Protein AF-A0A060BTE0-F1 (afdb_monomer_lite)

Foldseek 3Di:
DQVVVLVVDPDPVSSVVSVVVVVCVVVLVVLVVVCVVDPFQADWDQELQQQEPVQWDDPVPDIDGDRSCHDPVDDSVVSRDTDQHLLNLLNHLVNQLVVLVVVLVVVCVVPVVCNVVCVCVSVVRSVVVSCVVVVVVCVVCPPPRSDTDPVRSVSVSSNSNSVD

Radius of gyration: 18.45 Å; chains: 1; bounding box: 49×41×50 Å
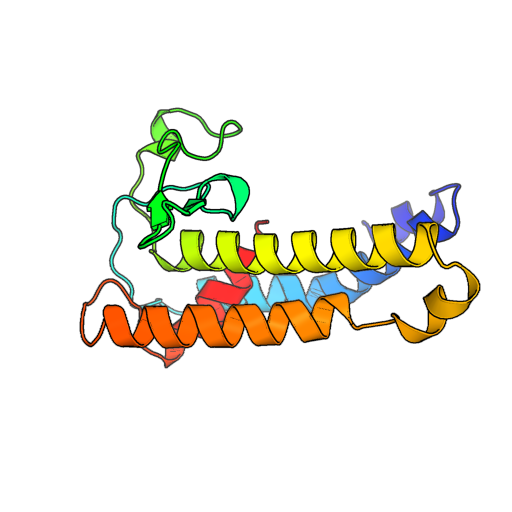
pLDDT: mean 91.95, std 6.57, range [61.09, 98.5]

InterPro domains:
  IPR011009 Protein kinase-like domain superfamily [SSF56112] (44-149)

Structure (mmCIF, N/CA/C/O backbone):
data_AF-A0A060BTE0-F1
#
_entry.id   AF-A0A060BTE0-F1
#
loop_
_atom_site.group_PDB
_atom_site.id
_atom_site.type_symbol
_atom_site.label_atom_id
_atom_site.label_alt_id
_atom_site.label_comp_id
_atom_site.label_asym_id
_atom_site.label_entity_id
_atom_site.label_seq_id
_atom_site.pdbx_PDB_ins_code
_atom_site.Cartn_x
_atom_site.Cartn_y
_atom_site.Cartn_z
_atom_site.occupancy
_atom_site.B_iso_or_equiv
_atom_site.auth_seq_id
_atom_site.auth_comp_id
_atom_site.auth_asym_id
_atom_site.auth_atom_id
_atom_site.pdbx_PDB_model_num
ATOM 1 N N . MET A 1 1 ? 21.632 19.604 2.598 1.00 61.09 1 MET A N 1
ATOM 2 C CA . MET A 1 1 ? 22.811 18.710 2.719 1.00 61.09 1 MET A CA 1
ATOM 3 C C . MET A 1 1 ? 22.811 17.654 1.610 1.00 61.09 1 MET A C 1
ATOM 5 O O . MET A 1 1 ? 23.828 17.510 0.949 1.00 61.09 1 MET A O 1
ATOM 9 N N . LEU A 1 2 ? 21.660 17.024 1.330 1.00 69.19 2 LEU A N 1
ATOM 10 C CA . LEU A 1 2 ? 21.476 15.981 0.305 1.00 69.19 2 LEU A CA 1
ATOM 11 C C . LEU A 1 2 ? 21.836 16.418 -1.129 1.00 69.19 2 LEU A C 1
ATOM 13 O O . LEU A 1 2 ? 22.567 15.711 -1.813 1.00 69.19 2 LEU A O 1
ATOM 17 N N . ALA A 1 3 ? 21.452 17.629 -1.550 1.00 73.19 3 ALA A N 1
ATOM 18 C CA . ALA A 1 3 ? 21.777 18.160 -2.884 1.00 73.19 3 ALA A CA 1
ATOM 19 C C . ALA A 1 3 ? 23.289 18.248 -3.194 1.00 73.19 3 ALA A C 1
ATOM 21 O O . ALA A 1 3 ? 23.690 18.202 -4.355 1.00 73.19 3 ALA A O 1
ATOM 22 N N . LYS A 1 4 ? 24.146 18.383 -2.167 1.00 74.94 4 LYS A N 1
ATOM 23 C CA . LYS A 1 4 ? 25.609 18.381 -2.347 1.00 74.94 4 LYS A CA 1
ATOM 24 C C . LYS A 1 4 ? 26.146 16.966 -2.581 1.00 74.94 4 LYS A C 1
ATOM 26 O O . LYS A 1 4 ? 27.103 16.817 -3.331 1.00 74.94 4 LYS A O 1
ATOM 31 N N . SER A 1 5 ? 25.510 15.954 -1.991 1.00 78.00 5 SER A N 1
ATOM 32 C CA . SER A 1 5 ? 25.899 14.546 -2.118 1.00 78.00 5 SER A CA 1
ATOM 33 C C . SER A 1 5 ? 25.526 13.943 -3.476 1.00 78.00 5 SER A C 1
ATOM 35 O O . SER A 1 5 ? 26.273 13.110 -3.974 1.00 78.00 5 SER A O 1
ATOM 37 N N . VAL A 1 6 ? 24.444 14.409 -4.120 1.00 78.81 6 VAL A N 1
ATOM 38 C CA . VAL A 1 6 ? 24.036 13.954 -5.471 1.00 78.81 6 VAL A CA 1
ATOM 39 C C . VAL A 1 6 ? 25.155 14.154 -6.498 1.00 78.81 6 VAL A C 1
ATOM 41 O O . VAL A 1 6 ? 25.415 13.282 -7.318 1.00 78.81 6 VAL A O 1
ATOM 44 N N . ARG A 1 7 ? 25.892 15.270 -6.411 1.00 74.69 7 ARG A N 1
ATOM 45 C CA . ARG A 1 7 ? 26.992 15.597 -7.338 1.00 74.69 7 ARG A CA 1
ATOM 46 C C . ARG A 1 7 ? 28.192 14.649 -7.240 1.00 74.69 7 ARG A C 1
ATOM 48 O O . ARG A 1 7 ? 29.020 14.651 -8.142 1.00 74.69 7 ARG A O 1
ATOM 55 N N . GLY A 1 8 ? 28.310 13.897 -6.145 1.00 79.62 8 GLY A N 1
ATOM 56 C CA . GLY A 1 8 ? 29.401 12.949 -5.912 1.00 79.62 8 GLY A CA 1
ATOM 57 C C . GLY A 1 8 ? 29.102 11.517 -6.363 1.00 79.62 8 GLY A C 1
ATOM 58 O O . GLY A 1 8 ? 29.991 10.674 -6.282 1.00 79.62 8 GLY A O 1
ATOM 59 N N . LEU A 1 9 ? 27.877 11.222 -6.815 1.00 81.69 9 LEU A N 1
ATOM 60 C CA . LEU A 1 9 ? 27.534 9.903 -7.351 1.00 81.69 9 LEU A CA 1
ATOM 61 C C . LEU A 1 9 ? 28.219 9.717 -8.704 1.00 81.69 9 LEU A C 1
ATOM 63 O O . L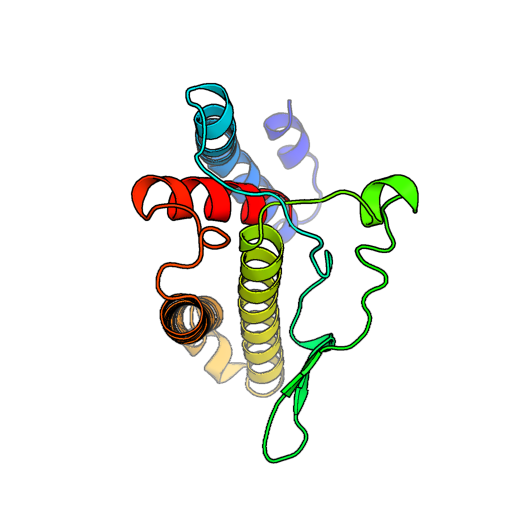EU A 1 9 ? 28.214 10.641 -9.510 1.00 81.69 9 LEU A O 1
ATOM 67 N N . ALA A 1 10 ? 28.822 8.550 -8.945 1.00 78.31 10 ALA A N 1
ATOM 68 C CA . ALA A 1 10 ? 29.616 8.280 -10.148 1.00 78.31 10 ALA A CA 1
ATOM 69 C C . ALA A 1 10 ? 28.759 7.958 -11.384 1.00 78.31 10 ALA A C 1
ATOM 71 O O . ALA A 1 10 ? 29.139 8.314 -12.500 1.00 78.31 10 ALA A O 1
ATOM 72 N N . ASP A 1 11 ? 27.593 7.352 -11.181 1.00 87.81 11 ASP A N 1
ATOM 73 C CA . ASP A 1 11 ? 26.688 6.921 -12.244 1.00 87.81 11 ASP A CA 1
ATOM 74 C C . ASP A 1 11 ? 25.616 7.978 -12.555 1.00 87.81 11 ASP A C 1
ATOM 76 O O . ASP A 1 11 ? 25.020 8.546 -11.641 1.00 87.81 11 ASP A O 1
ATOM 80 N N . GLU A 1 12 ? 25.382 8.242 -13.842 1.00 82.69 12 GLU A N 1
ATOM 81 C CA . GLU A 1 12 ? 24.429 9.258 -14.308 1.00 82.69 12 GLU A CA 1
ATOM 82 C C . GLU A 1 12 ? 22.986 8.869 -13.984 1.00 82.69 12 GLU A C 1
ATOM 84 O O . GLU A 1 12 ? 22.243 9.702 -13.476 1.00 82.69 12 GLU A O 1
ATOM 89 N N . ALA A 1 13 ? 22.615 7.596 -14.159 1.00 80.12 13 ALA A N 1
ATOM 90 C CA . ALA A 1 13 ? 21.263 7.130 -13.845 1.00 80.12 13 ALA A CA 1
ATOM 91 C C . ALA A 1 13 ? 20.930 7.333 -12.354 1.00 80.12 13 ALA A C 1
ATOM 93 O O . ALA A 1 13 ? 19.899 7.907 -12.003 1.00 80.12 13 ALA A O 1
ATOM 94 N N . HIS A 1 14 ? 21.859 6.965 -11.465 1.00 82.56 14 HIS A N 1
ATOM 95 C CA . HIS A 1 14 ? 21.711 7.211 -10.029 1.00 82.56 14 HIS A CA 1
ATOM 96 C C . HIS A 1 14 ? 21.731 8.710 -9.671 1.00 82.56 14 HIS A C 1
ATOM 98 O O . HIS A 1 14 ? 21.093 9.111 -8.695 1.00 82.56 14 HIS A O 1
ATOM 104 N N . ARG A 1 15 ? 22.451 9.560 -10.424 1.00 86.12 15 ARG A N 1
ATOM 105 C CA . ARG A 1 15 ? 22.417 11.024 -10.237 1.00 86.12 15 ARG A CA 1
ATOM 106 C C . ARG A 1 15 ? 21.046 11.600 -10.575 1.00 86.12 15 ARG A C 1
ATOM 108 O O . ARG A 1 15 ? 20.545 12.412 -9.797 1.00 86.12 15 ARG A O 1
ATOM 115 N N . GLU A 1 16 ? 20.455 11.194 -11.696 1.00 84.94 16 GLU A N 1
ATOM 116 C CA . GLU A 1 16 ? 19.129 11.649 -12.126 1.00 84.94 16 GLU A CA 1
ATOM 117 C C . GLU A 1 16 ? 18.043 11.238 -11.126 1.00 84.94 16 GLU A C 1
ATOM 119 O O . GLU A 1 16 ? 17.262 12.081 -10.678 1.00 84.94 16 GLU A O 1
ATOM 124 N N . GLU A 1 17 ? 18.047 9.977 -10.690 1.00 82.69 17 GLU A N 1
ATOM 125 C CA . GLU A 1 17 ? 17.096 9.475 -9.694 1.00 82.69 17 GLU A CA 1
ATOM 126 C C . GLU A 1 17 ? 17.244 10.209 -8.350 1.00 82.69 17 GLU A C 1
ATOM 128 O O . GLU A 1 17 ? 16.269 10.707 -7.778 1.00 82.69 17 GLU A O 1
ATOM 133 N N . ALA A 1 18 ? 18.479 10.377 -7.868 1.00 85.94 18 ALA A N 1
ATOM 134 C CA . ALA A 1 18 ? 18.737 11.101 -6.628 1.00 85.94 18 ALA A CA 1
ATOM 135 C C . ALA A 1 18 ? 18.356 12.590 -6.727 1.00 85.94 18 ALA A C 1
ATOM 137 O O . ALA A 1 18 ? 17.867 13.171 -5.753 1.00 85.94 18 ALA A O 1
ATOM 138 N N . ALA A 1 19 ? 18.540 13.221 -7.891 1.00 88.12 19 ALA A N 1
ATOM 139 C CA . ALA A 1 19 ? 18.097 14.590 -8.134 1.00 88.12 19 ALA A CA 1
ATOM 140 C C . ALA A 1 19 ? 16.566 14.707 -8.094 1.00 88.12 19 ALA A C 1
ATOM 142 O O . ALA A 1 19 ? 16.054 15.651 -7.488 1.00 88.12 19 ALA A O 1
ATOM 143 N N . ALA A 1 20 ? 15.839 13.740 -8.665 1.00 86.25 20 ALA A N 1
ATOM 144 C CA . ALA A 1 20 ? 14.379 13.690 -8.601 1.00 86.25 20 ALA A CA 1
ATOM 145 C C . ALA A 1 20 ? 13.874 13.549 -7.152 1.00 86.25 20 ALA A C 1
ATOM 147 O O . ALA A 1 20 ? 12.966 14.275 -6.740 1.00 86.25 20 ALA A O 1
ATOM 148 N N . ILE A 1 21 ? 14.513 12.696 -6.344 1.00 85.88 21 ILE A N 1
ATOM 149 C CA . ILE A 1 21 ? 14.190 12.539 -4.915 1.00 85.88 21 ILE A CA 1
ATOM 150 C C . ILE A 1 21 ? 14.424 13.848 -4.150 1.00 85.88 21 ILE A C 1
ATOM 152 O O . ILE A 1 21 ? 13.562 14.286 -3.387 1.00 85.88 21 ILE A O 1
ATOM 156 N N . VAL A 1 22 ? 15.568 14.508 -4.367 1.00 88.75 22 VAL A N 1
ATOM 157 C CA . VAL A 1 22 ? 15.871 15.801 -3.729 1.00 88.75 22 VAL A CA 1
ATOM 158 C C . VAL A 1 22 ? 14.879 16.880 -4.167 1.00 88.75 22 VAL A C 1
ATOM 160 O O . VAL A 1 22 ? 14.442 17.679 -3.342 1.00 88.75 22 VAL A O 1
ATOM 163 N N . ALA A 1 23 ? 14.469 16.896 -5.437 1.00 89.69 23 ALA A N 1
ATOM 164 C CA . ALA A 1 23 ? 13.454 17.828 -5.923 1.00 89.69 23 ALA A CA 1
ATOM 165 C C . ALA A 1 23 ? 12.087 17.612 -5.244 1.00 89.69 23 ALA A C 1
ATOM 167 O O . ALA A 1 23 ? 11.360 18.578 -5.001 1.00 89.69 23 ALA A O 1
ATOM 168 N N . ALA A 1 24 ? 11.759 16.369 -4.878 1.00 86.94 24 ALA A N 1
ATOM 169 C CA . ALA A 1 24 ? 10.535 16.021 -4.162 1.00 86.94 24 ALA A CA 1
ATOM 170 C C . ALA A 1 24 ? 10.593 16.288 -2.641 1.00 86.94 24 ALA A C 1
ATOM 172 O O . ALA A 1 24 ? 9.552 16.233 -1.984 1.00 86.94 24 ALA A O 1
ATOM 173 N N . GLU A 1 25 ? 11.761 16.620 -2.070 1.00 89.00 25 GLU A N 1
ATOM 174 C CA . GLU A 1 25 ? 11.977 16.772 -0.617 1.00 89.00 25 GLU A CA 1
ATOM 175 C C . GLU A 1 25 ? 10.938 17.695 0.030 1.00 89.00 25 GLU A C 1
ATOM 177 O O . GLU A 1 25 ? 10.268 17.310 0.990 1.00 89.00 25 GLU A O 1
ATOM 182 N N . LYS A 1 26 ? 10.747 18.895 -0.532 1.00 89.25 26 LYS A N 1
ATOM 183 C CA . LYS A 1 26 ? 9.786 19.868 0.001 1.00 89.25 26 LYS A CA 1
ATOM 184 C C . LYS A 1 26 ? 8.364 19.305 0.015 1.00 89.25 26 LYS A C 1
ATOM 186 O O . LYS A 1 26 ? 7.670 19.435 1.016 1.00 89.25 26 LYS A O 1
ATOM 191 N N . GLN A 1 27 ? 7.935 18.666 -1.073 1.00 86.50 27 GLN A N 1
ATOM 192 C CA . GLN A 1 27 ? 6.592 18.093 -1.177 1.00 86.50 27 GLN A CA 1
ATOM 193 C C . GLN A 1 27 ? 6.377 16.959 -0.162 1.00 86.50 27 GLN A C 1
ATOM 195 O O . GLN A 1 27 ? 5.307 16.872 0.444 1.00 86.50 27 GLN A O 1
ATOM 200 N N . SER A 1 28 ? 7.385 16.111 0.045 1.00 86.06 28 SER A N 1
ATOM 201 C CA . SER A 1 28 ? 7.346 15.030 1.033 1.00 86.06 28 SER A CA 1
ATOM 202 C C . SER A 1 28 ? 7.272 15.571 2.462 1.00 86.06 28 SER A C 1
ATOM 204 O O . SER A 1 28 ? 6.447 15.114 3.256 1.00 86.06 28 SER A O 1
ATOM 206 N N . LEU A 1 29 ? 8.074 16.591 2.781 1.00 87.75 29 LEU A N 1
ATOM 207 C CA . LEU A 1 29 ? 8.042 17.259 4.082 1.00 87.75 29 LEU A CA 1
ATOM 208 C C . LEU A 1 29 ? 6.709 17.972 4.327 1.00 87.75 29 LEU A C 1
ATOM 210 O O . LEU A 1 29 ? 6.155 17.839 5.415 1.00 87.75 29 LEU A O 1
ATOM 214 N N . ASP A 1 30 ? 6.158 18.659 3.325 1.00 86.12 30 ASP A N 1
ATOM 215 C CA . ASP A 1 30 ? 4.852 19.323 3.419 1.00 86.12 30 ASP A CA 1
ATOM 216 C C . ASP A 1 30 ? 3.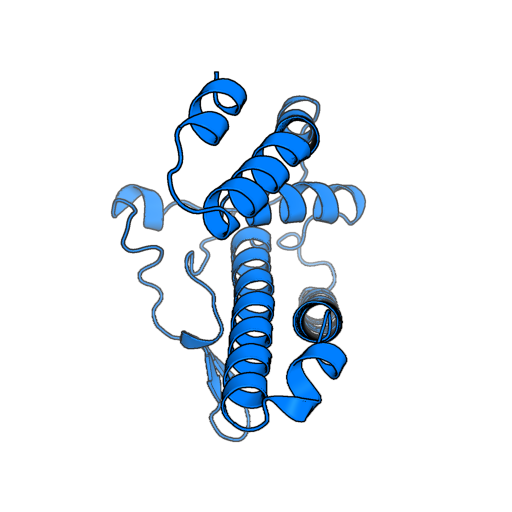728 18.303 3.693 1.00 86.12 30 ASP A C 1
ATOM 218 O O . ASP A 1 30 ? 2.836 18.549 4.510 1.00 86.12 30 ASP A O 1
ATOM 222 N N . ALA A 1 31 ? 3.784 17.122 3.063 1.00 82.19 31 ALA A N 1
ATOM 223 C CA . ALA A 1 31 ? 2.827 16.046 3.317 1.00 82.19 31 ALA A CA 1
ATOM 224 C C . ALA A 1 31 ? 2.910 15.525 4.763 1.00 82.19 31 ALA A C 1
ATOM 226 O O . ALA A 1 31 ? 1.876 15.369 5.413 1.00 82.19 31 ALA A O 1
ATOM 227 N N . LEU A 1 32 ? 4.121 15.301 5.286 1.00 84.94 32 LEU A N 1
ATOM 228 C CA . LEU A 1 32 ? 4.333 14.862 6.671 1.00 84.94 32 LEU A CA 1
ATOM 229 C C . LEU A 1 32 ? 3.958 15.950 7.688 1.00 84.94 32 LEU A C 1
ATOM 231 O O . LEU A 1 32 ? 3.308 15.658 8.691 1.00 84.94 32 LEU A O 1
ATOM 235 N N . ALA A 1 33 ? 4.297 17.211 7.415 1.00 86.38 33 ALA A N 1
ATOM 236 C CA . ALA A 1 33 ? 3.925 18.353 8.247 1.00 86.38 33 ALA A CA 1
ATOM 237 C C . ALA A 1 33 ? 2.400 18.504 8.361 1.00 86.38 33 ALA A C 1
ATOM 239 O O . ALA A 1 33 ? 1.892 18.893 9.414 1.00 86.38 33 ALA A O 1
ATOM 240 N N . GLY A 1 34 ? 1.653 18.109 7.324 1.00 80.94 34 GLY A N 1
ATOM 241 C CA . GLY A 1 34 ? 0.194 18.043 7.359 1.00 80.94 34 GLY A CA 1
ATOM 242 C C . GLY A 1 34 ? -0.372 17.173 8.492 1.00 80.94 34 GLY A C 1
ATOM 243 O O . GLY A 1 34 ? -1.451 17.486 8.994 1.00 80.94 34 GLY A O 1
ATOM 244 N N . LEU A 1 35 ? 0.345 16.130 8.938 1.00 80.50 35 LEU A N 1
ATOM 245 C CA . LEU A 1 35 ? -0.042 15.321 10.108 1.00 80.50 35 LEU A CA 1
ATOM 246 C C . LEU A 1 35 ? 0.236 16.020 11.441 1.00 80.50 35 LEU A C 1
ATOM 248 O O . LEU A 1 35 ? -0.441 15.739 12.426 1.00 80.50 35 LEU A O 1
ATOM 252 N N . LEU A 1 36 ? 1.231 16.907 11.487 1.00 82.25 36 LEU A N 1
ATOM 253 C CA . LEU A 1 36 ? 1.579 17.666 12.690 1.00 82.25 36 LEU A CA 1
ATOM 254 C C . LEU A 1 36 ? 0.652 18.872 12.884 1.00 82.25 36 LEU A C 1
ATOM 256 O O . LEU A 1 36 ? 0.416 19.295 14.011 1.00 82.25 36 LEU A O 1
ATOM 260 N N . GLY A 1 37 ? 0.117 19.417 11.788 1.00 80.50 37 GLY A N 1
ATOM 261 C CA . GLY A 1 37 ? -0.727 20.612 11.803 1.00 80.50 37 GLY A CA 1
ATOM 262 C C . GLY A 1 37 ? -2.187 20.378 12.196 1.00 80.50 37 GLY A C 1
ATOM 263 O O . GLY A 1 37 ? -2.905 21.349 12.433 1.00 80.50 37 GLY A O 1
ATOM 264 N N . ARG A 1 38 ? -2.663 19.126 12.252 1.00 81.94 38 ARG A N 1
ATOM 265 C CA . ARG A 1 38 ? -4.044 18.816 12.654 1.00 81.94 38 ARG A CA 1
ATOM 266 C C . ARG A 1 38 ? -4.201 17.401 13.191 1.00 81.94 38 ARG A C 1
ATOM 268 O O . ARG A 1 38 ? -3.544 16.474 12.731 1.00 81.94 38 ARG A O 1
ATOM 275 N N . ALA A 1 39 ? -5.158 17.223 14.098 1.00 84.00 39 ALA A N 1
ATOM 276 C CA . ALA A 1 39 ? -5.591 15.892 14.499 1.00 84.00 39 ALA A CA 1
ATOM 277 C C . ALA A 1 39 ? -6.230 15.156 13.307 1.00 84.00 39 ALA A C 1
ATOM 279 O O . ALA A 1 39 ? -7.022 15.731 12.554 1.00 84.00 39 ALA A O 1
ATOM 280 N N . VAL A 1 40 ? -5.878 13.881 13.151 1.00 88.25 40 VAL A N 1
ATOM 281 C CA . VAL A 1 40 ? -6.508 12.956 12.204 1.00 88.25 40 VAL A CA 1
ATOM 282 C C . VAL A 1 40 ? -7.492 12.074 12.952 1.00 88.25 40 VAL A C 1
ATOM 284 O O . VAL A 1 40 ? -7.160 11.521 14.001 1.00 88.25 40 VAL A O 1
ATOM 287 N N . ASP A 1 41 ? -8.698 11.943 12.411 1.00 88.69 41 ASP A N 1
ATOM 288 C CA . ASP A 1 41 ? -9.727 11.100 13.002 1.00 88.69 41 ASP A CA 1
ATOM 289 C C . ASP A 1 41 ? -9.563 9.664 12.491 1.00 88.69 41 ASP A C 1
ATOM 291 O O . ASP A 1 41 ? -9.734 9.372 11.305 1.00 88.69 41 ASP A O 1
ATOM 295 N N . THR A 1 42 ? -9.124 8.766 13.369 1.00 92.00 42 THR A N 1
ATOM 296 C CA . THR A 1 42 ? -8.907 7.359 13.037 1.00 92.00 42 THR A CA 1
ATOM 297 C C . THR A 1 42 ? -8.921 6.504 14.294 1.00 92.00 42 THR A C 1
ATOM 299 O O . THR A 1 42 ? -8.415 6.901 15.346 1.00 92.00 42 THR A O 1
ATOM 302 N N . VAL A 1 43 ? -9.439 5.286 14.172 1.00 95.31 43 VAL A N 1
ATOM 303 C CA . VAL A 1 43 ? -9.244 4.249 15.185 1.00 95.31 43 VAL A CA 1
ATOM 304 C C . VAL A 1 43 ? -7.990 3.437 14.878 1.00 95.31 43 VAL A C 1
ATOM 306 O O . VAL A 1 43 ? -7.581 3.268 13.727 1.00 95.31 43 VAL A O 1
ATOM 309 N N . LYS A 1 44 ? -7.368 2.909 15.930 1.00 96.50 44 LYS A N 1
ATOM 310 C CA . LYS A 1 44 ? -6.223 2.007 15.809 1.00 96.50 44 LYS A CA 1
ATOM 311 C C . LYS A 1 44 ? -6.701 0.572 15.998 1.00 96.50 44 LYS A C 1
ATOM 313 O O . LYS A 1 44 ? -7.355 0.275 16.992 1.00 96.50 44 LYS A O 1
ATOM 318 N N . ILE A 1 45 ? -6.333 -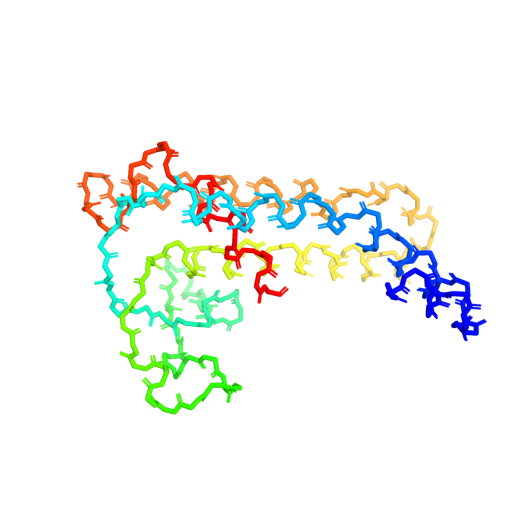0.308 15.074 1.00 96.44 45 ILE A N 1
ATOM 319 C CA . ILE A 1 45 ? -6.600 -1.749 15.140 1.00 96.44 45 ILE A CA 1
ATOM 320 C C . ILE A 1 45 ? -5.294 -2.536 15.036 1.00 96.44 45 ILE A C 1
ATOM 322 O O . ILE A 1 45 ? -4.253 -1.981 14.677 1.00 96.44 45 ILE A O 1
ATOM 326 N N . ARG A 1 46 ? -5.330 -3.836 15.343 1.00 96.25 46 ARG A N 1
ATOM 327 C CA . ARG A 1 46 ? -4.256 -4.736 14.903 1.00 96.25 46 ARG A CA 1
ATOM 328 C C . ARG A 1 46 ? -4.342 -4.864 13.384 1.00 96.25 46 ARG A C 1
ATOM 330 O O . ARG A 1 46 ? -5.421 -5.106 12.858 1.00 96.25 46 ARG A O 1
ATOM 337 N N . ILE A 1 47 ? -3.214 -4.658 12.723 1.00 96.69 47 ILE A N 1
ATOM 338 C CA . ILE A 1 47 ? -3.065 -4.726 11.270 1.00 96.69 47 ILE A CA 1
ATOM 339 C C . ILE A 1 47 ? -2.124 -5.881 10.924 1.00 96.69 47 ILE A C 1
ATOM 341 O O . ILE A 1 47 ? -1.436 -6.388 11.812 1.00 96.69 47 ILE A O 1
ATOM 345 N N . HIS A 1 48 ? -2.053 -6.261 9.654 1.00 97.25 48 HIS A N 1
ATOM 346 C CA . HIS A 1 48 ? -1.039 -7.199 9.183 1.00 97.25 48 HIS A CA 1
ATOM 347 C C . HIS A 1 48 ? 0.360 -6.581 9.282 1.00 97.25 48 HIS A C 1
ATOM 349 O O . HIS A 1 48 ? 1.321 -7.265 9.615 1.00 97.25 48 HIS A O 1
ATOM 355 N N . GLY A 1 49 ? 0.502 -5.279 9.005 1.00 94.88 49 GLY A N 1
ATOM 356 C CA . GLY A 1 49 ? 1.763 -4.547 9.162 1.00 94.88 49 GLY A CA 1
ATOM 357 C C . GLY A 1 49 ? 2.750 -4.722 8.007 1.00 94.88 49 GLY A C 1
ATOM 358 O O . GLY A 1 49 ? 3.658 -3.900 7.868 1.00 94.88 49 GLY A O 1
ATOM 359 N N . ASP A 1 50 ? 2.524 -5.720 7.154 1.00 95.69 50 ASP A N 1
ATOM 360 C CA . ASP A 1 50 ? 3.300 -6.024 5.951 1.00 95.69 50 ASP A CA 1
ATOM 361 C C . ASP A 1 50 ? 2.410 -6.511 4.787 1.00 95.69 50 ASP A C 1
ATOM 363 O O . ASP A 1 50 ? 2.780 -7.370 3.993 1.00 95.69 50 ASP A O 1
ATOM 367 N N . TYR A 1 51 ? 1.197 -5.959 4.701 1.00 97.19 51 TYR A N 1
ATOM 368 C CA . TYR A 1 51 ? 0.184 -6.369 3.731 1.00 97.19 51 TYR A CA 1
ATOM 369 C C . TYR A 1 51 ? 0.560 -5.990 2.290 1.00 97.19 51 TYR A C 1
ATOM 371 O O . TYR A 1 51 ? 0.567 -4.805 1.938 1.00 97.19 51 TYR A O 1
ATOM 379 N N . ARG A 1 52 ? 0.876 -6.996 1.469 1.00 96.31 52 ARG A N 1
ATOM 380 C CA . ARG A 1 52 ? 1.343 -6.878 0.074 1.00 96.31 52 ARG A CA 1
ATOM 381 C C . ARG A 1 52 ? 0.863 -8.077 -0.751 1.00 96.31 52 ARG A C 1
ATOM 383 O O . ARG A 1 52 ? 0.416 -9.058 -0.163 1.00 96.31 52 ARG A O 1
ATOM 390 N N . LEU A 1 53 ? 0.932 -8.012 -2.084 1.00 97.12 53 LEU A N 1
ATOM 391 C CA . LEU A 1 53 ? 0.422 -9.061 -2.985 1.00 97.12 53 LEU A CA 1
ATOM 392 C C . LEU A 1 53 ? 1.014 -10.443 -2.701 1.00 97.12 53 LEU A C 1
ATOM 394 O O . LEU A 1 53 ? 0.313 -11.441 -2.824 1.00 97.12 53 LEU A O 1
ATOM 398 N N . GLU A 1 54 ? 2.273 -10.497 -2.280 1.00 95.69 54 GLU A N 1
ATOM 399 C CA . GLU A 1 54 ? 2.984 -11.724 -1.923 1.00 95.69 54 GLU A CA 1
ATOM 400 C C . GLU A 1 54 ? 2.336 -12.460 -0.740 1.00 95.69 54 GLU A C 1
ATOM 402 O O . GLU A 1 54 ? 2.524 -13.663 -0.589 1.00 95.69 54 GLU A O 1
ATOM 407 N N . GLN A 1 55 ? 1.533 -11.750 0.058 1.00 97.62 55 GLN A N 1
ATOM 408 C CA . GLN A 1 55 ? 0.823 -12.274 1.223 1.00 97.62 55 GLN A CA 1
ATOM 409 C C . GLN A 1 55 ? -0.634 -12.647 0.928 1.00 97.62 55 GLN A C 1
ATOM 411 O O . GLN A 1 55 ? -1.395 -12.970 1.845 1.00 97.62 55 GLN A O 1
ATOM 416 N N . LEU A 1 56 ? -1.051 -12.591 -0.342 1.00 97.38 56 LEU A N 1
ATOM 417 C CA . LEU A 1 56 ? -2.378 -13.003 -0.787 1.00 97.38 56 LEU A CA 1
ATOM 418 C C . LEU A 1 56 ? -2.276 -14.282 -1.614 1.00 97.38 56 LEU A C 1
ATOM 420 O O . LEU A 1 56 ? -1.616 -14.331 -2.650 1.00 97.38 56 LEU A O 1
ATOM 424 N N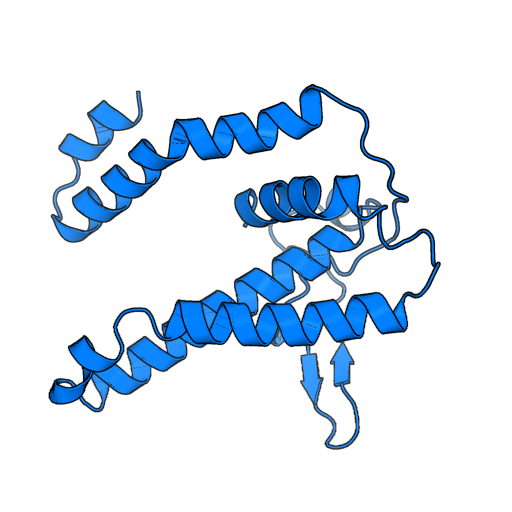 . LEU A 1 57 ? -3.021 -15.304 -1.200 1.00 97.88 57 LEU A N 1
ATOM 425 C CA . LEU A 1 57 ? -3.155 -16.558 -1.931 1.00 97.88 57 LEU A CA 1
ATOM 426 C C . LEU A 1 57 ? -4.557 -16.664 -2.521 1.00 97.88 57 LEU A C 1
ATOM 428 O O . LEU A 1 57 ? -5.546 -16.678 -1.788 1.00 97.88 57 LEU A O 1
ATOM 432 N N . PHE A 1 58 ? -4.652 -16.767 -3.846 1.00 96.88 58 PHE A N 1
ATOM 433 C CA . PHE A 1 58 ? -5.929 -17.003 -4.513 1.00 96.88 58 PHE A CA 1
ATOM 434 C C . PHE A 1 58 ? -6.257 -18.498 -4.535 1.00 96.88 58 PHE A C 1
ATOM 436 O O . PHE A 1 58 ? -5.537 -19.307 -5.113 1.00 96.88 58 PHE A O 1
ATOM 443 N N . THR A 1 59 ? -7.382 -18.862 -3.929 1.00 96.38 59 THR A N 1
ATOM 444 C CA . THR A 1 59 ? -7.852 -20.253 -3.800 1.00 96.38 59 THR A CA 1
ATOM 445 C C . THR A 1 59 ? -8.657 -20.744 -5.009 1.00 96.38 59 THR A C 1
ATOM 447 O O . THR A 1 59 ? -9.176 -21.858 -5.001 1.00 96.38 59 THR A O 1
ATOM 450 N N . GLY A 1 60 ? -8.831 -19.903 -6.033 1.00 96.06 60 GLY A N 1
ATOM 451 C CA . GLY A 1 60 ? -9.746 -20.146 -7.153 1.00 96.06 60 GLY A CA 1
ATOM 452 C C . GLY A 1 60 ? -11.159 -19.596 -6.929 1.00 96.06 60 GLY A C 1
ATOM 453 O O . GLY A 1 60 ? -11.885 -19.390 -7.898 1.00 96.06 60 GLY A O 1
ATOM 454 N N . LYS A 1 61 ? -11.550 -19.330 -5.676 1.00 95.19 61 LYS A N 1
ATOM 455 C CA . LYS A 1 61 ? -12.852 -18.730 -5.323 1.00 95.19 61 LYS A CA 1
ATOM 456 C C . LYS A 1 61 ? -12.719 -17.451 -4.506 1.00 95.19 61 LYS A C 1
ATOM 458 O O . LYS A 1 61 ? -13.530 -16.549 -4.670 1.00 95.19 61 LYS A O 1
ATOM 463 N N . ASP A 1 62 ? -11.712 -17.394 -3.643 1.00 95.62 62 ASP A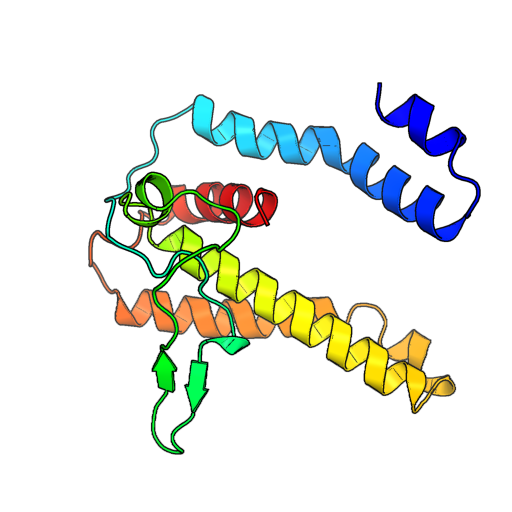 N 1
ATOM 464 C CA . ASP A 1 62 ? -11.479 -16.275 -2.732 1.00 95.62 62 ASP A CA 1
ATOM 465 C C . ASP A 1 62 ? -9.981 -16.103 -2.439 1.00 95.62 62 ASP A C 1
ATOM 467 O O . ASP A 1 62 ? -9.161 -16.949 -2.819 1.00 95.62 62 ASP A O 1
ATOM 471 N N . PHE A 1 63 ? -9.627 -15.028 -1.744 1.00 96.19 63 PHE A N 1
ATOM 472 C CA . PHE A 1 63 ? -8.280 -14.748 -1.270 1.00 96.19 63 PHE A CA 1
ATOM 473 C C . PHE A 1 63 ? -8.109 -15.144 0.196 1.00 96.19 63 PHE A C 1
ATOM 475 O O . PHE A 1 63 ? -8.946 -14.853 1.047 1.00 96.19 63 PHE A O 1
ATOM 482 N N . VAL A 1 64 ? -6.972 -15.763 0.502 1.00 97.62 64 VAL A N 1
ATOM 483 C CA . VAL A 1 64 ? -6.501 -15.982 1.870 1.00 97.62 64 VAL A CA 1
ATOM 484 C C . VAL A 1 64 ? -5.313 -15.065 2.116 1.00 97.62 64 VAL A C 1
ATOM 486 O O . VAL A 1 64 ? -4.393 -15.009 1.303 1.00 97.62 64 VAL A O 1
ATOM 489 N N . ILE A 1 65 ? -5.344 -14.355 3.241 1.00 98.00 65 ILE A N 1
ATOM 490 C CA . ILE A 1 65 ? -4.241 -13.513 3.705 1.00 98.00 65 ILE A CA 1
ATOM 491 C C . ILE A 1 65 ? -3.368 -14.357 4.634 1.00 98.00 65 ILE A C 1
ATOM 493 O O . ILE A 1 65 ? -3.890 -14.998 5.550 1.00 98.00 65 ILE A O 1
ATOM 497 N N . VAL A 1 66 ? -2.059 -14.368 4.399 1.00 97.62 66 VAL A N 1
ATOM 498 C CA . VAL A 1 66 ? -1.078 -15.141 5.178 1.00 97.62 66 VAL A CA 1
ATOM 499 C C . VAL A 1 66 ? -0.046 -14.223 5.843 1.00 97.62 66 VAL A C 1
ATOM 501 O O . VAL A 1 66 ? -0.119 -13.016 5.684 1.00 97.62 66 VAL A O 1
ATOM 504 N N . ASP A 1 67 ? 0.876 -14.791 6.627 1.00 95.88 67 ASP A N 1
ATOM 505 C CA . ASP A 1 67 ? 2.059 -14.096 7.174 1.00 95.88 67 ASP A CA 1
ATOM 506 C C . ASP A 1 67 ? 1.788 -12.843 8.044 1.00 95.88 67 ASP A C 1
ATOM 508 O O . ASP A 1 67 ? 2.297 -11.743 7.831 1.00 95.88 67 ASP A O 1
ATOM 512 N N . PHE A 1 68 ? 1.011 -13.014 9.117 1.00 96.00 68 PHE A N 1
ATOM 513 C CA . PHE A 1 68 ? 0.708 -11.945 10.085 1.00 96.00 68 PHE A CA 1
ATOM 514 C C . PHE A 1 68 ? 1.869 -11.604 11.045 1.00 96.00 68 PHE A C 1
ATOM 516 O O . PHE A 1 68 ? 1.637 -11.047 12.122 1.00 96.00 68 PHE A O 1
ATOM 523 N N . GLU A 1 69 ? 3.118 -11.931 10.703 1.00 93.50 69 GLU A N 1
ATOM 524 C CA . GLU A 1 69 ? 4.274 -11.597 11.541 1.00 93.50 69 GLU A CA 1
ATOM 525 C C . GLU A 1 69 ? 4.588 -10.095 11.547 1.00 93.50 69 GLU A C 1
ATOM 527 O O . GLU A 1 69 ? 5.182 -9.600 12.510 1.00 93.50 69 GLU A O 1
ATOM 532 N N . GLY A 1 70 ? 4.158 -9.366 10.512 1.00 92.38 70 GLY A N 1
ATOM 533 C CA . GLY A 1 70 ? 4.441 -7.945 10.305 1.00 92.38 70 GLY A CA 1
ATOM 534 C C . GLY A 1 70 ? 5.854 -7.681 9.777 1.00 92.38 70 GLY A C 1
ATOM 535 O O . GLY A 1 70 ? 6.601 -8.600 9.474 1.00 92.38 70 GLY A O 1
ATOM 536 N N . ASP A 1 71 ? 6.239 -6.404 9.671 1.00 90.12 71 ASP A N 1
ATOM 537 C CA . ASP A 1 71 ? 7.518 -6.008 9.056 1.00 90.12 71 ASP A CA 1
ATOM 538 C C . ASP A 1 71 ? 8.727 -6.615 9.806 1.00 90.12 71 ASP A C 1
ATOM 540 O O . ASP A 1 71 ? 8.963 -6.251 10.970 1.00 90.12 71 ASP A O 1
ATOM 544 N N . PRO A 1 72 ? 9.531 -7.486 9.160 1.00 90.12 72 PRO A N 1
ATOM 545 C CA . PRO A 1 72 ? 10.638 -8.187 9.804 1.00 90.12 72 PRO A CA 1
ATOM 546 C C . PRO A 1 72 ? 11.726 -7.241 10.327 1.00 90.12 72 PRO A C 1
ATOM 548 O O . PRO A 1 72 ? 12.462 -7.592 11.250 1.00 90.12 72 PRO A O 1
ATOM 551 N N . ARG A 1 73 ? 11.801 -6.014 9.797 1.00 90.62 73 ARG A N 1
ATOM 552 C CA . ARG A 1 73 ? 12.768 -4.988 10.216 1.00 90.62 73 ARG A CA 1
ATOM 553 C C . ARG A 1 73 ? 12.395 -4.323 11.544 1.00 90.62 73 ARG A C 1
ATOM 555 O O . ARG A 1 73 ? 13.191 -3.562 12.084 1.00 90.62 73 ARG A O 1
ATOM 562 N N . ARG A 1 74 ? 11.190 -4.575 12.065 1.00 90.62 74 ARG A N 1
ATOM 563 C CA . ARG A 1 74 ? 10.687 -4.005 13.324 1.00 90.62 74 ARG A CA 1
ATOM 564 C C . ARG A 1 74 ? 10.833 -4.980 14.481 1.00 90.62 74 ARG A C 1
ATOM 566 O O . ARG A 1 74 ? 10.768 -6.196 14.295 1.00 90.62 74 ARG A O 1
ATOM 573 N N . THR A 1 75 ? 10.954 -4.450 15.693 1.00 95.25 75 THR A N 1
ATOM 574 C CA . THR A 1 75 ? 10.953 -5.251 16.926 1.00 95.25 75 THR A CA 1
ATOM 575 C C . THR A 1 75 ? 9.587 -5.901 17.173 1.00 95.25 75 THR A C 1
ATOM 577 O O . THR A 1 75 ? 8.552 -5.387 16.745 1.00 95.25 75 THR A O 1
ATOM 580 N N . LEU A 1 76 ? 9.543 -7.006 17.929 1.00 92.25 76 LEU A N 1
ATOM 581 C CA . LEU A 1 76 ? 8.281 -7.682 18.276 1.00 92.25 76 LEU A CA 1
ATOM 582 C C . LEU A 1 76 ? 7.275 -6.754 18.974 1.00 92.25 76 LEU A C 1
ATOM 584 O O . LEU A 1 76 ? 6.071 -6.849 18.735 1.00 92.25 76 LEU A O 1
ATOM 588 N N . GLY A 1 77 ? 7.762 -5.843 19.824 1.00 93.81 77 GLY A N 1
ATOM 589 C CA . GLY A 1 77 ? 6.921 -4.842 20.477 1.00 93.81 77 GLY A CA 1
ATOM 590 C C . GLY A 1 77 ? 6.238 -3.935 19.458 1.00 93.81 77 GLY A C 1
ATOM 591 O O . GLY A 1 77 ? 5.025 -3.751 19.515 1.00 93.81 77 GLY A O 1
ATOM 592 N N . GLU A 1 78 ? 6.991 -3.435 18.477 1.00 92.75 78 GLU A N 1
ATOM 593 C CA . GLU A 1 78 ? 6.469 -2.555 17.430 1.00 92.75 78 GLU A CA 1
ATOM 594 C C . GLU A 1 78 ? 5.469 -3.246 16.505 1.00 92.75 78 GLU A C 1
ATOM 596 O O . GLU A 1 78 ? 4.470 -2.624 16.135 1.00 92.75 78 GLU A O 1
ATOM 601 N N . ARG A 1 79 ? 5.706 -4.519 16.158 1.00 94.25 79 ARG A N 1
ATOM 602 C CA . ARG A 1 79 ? 4.808 -5.304 15.293 1.00 94.25 79 ARG A CA 1
ATOM 603 C C . ARG A 1 79 ? 3.434 -5.542 15.927 1.00 94.25 79 ARG A C 1
ATOM 605 O O . ARG A 1 79 ? 2.442 -5.661 15.222 1.00 94.25 79 ARG A O 1
ATOM 612 N N . ARG A 1 80 ? 3.347 -5.543 17.262 1.00 93.12 80 ARG A N 1
ATOM 613 C CA . ARG A 1 80 ? 2.088 -5.742 18.007 1.00 93.12 80 ARG A CA 1
ATOM 614 C C . ARG A 1 80 ? 1.287 -4.461 18.228 1.00 93.12 80 ARG A C 1
ATOM 616 O O . ARG A 1 80 ? 0.166 -4.530 18.737 1.00 93.12 80 ARG A O 1
ATOM 623 N N . LEU A 1 81 ? 1.845 -3.294 17.905 1.00 95.38 81 LEU A N 1
ATOM 624 C CA . LEU A 1 81 ? 1.166 -2.032 18.161 1.00 95.38 81 LEU A CA 1
ATOM 625 C C . LEU A 1 81 ? -0.023 -1.840 17.217 1.00 95.38 81 LEU A C 1
ATOM 627 O O . LEU A 1 81 ? 0.070 -2.059 16.012 1.00 95.38 81 LEU A O 1
ATOM 631 N N . MET A 1 82 ? -1.127 -1.330 17.761 1.00 96.81 82 MET A N 1
ATOM 632 C CA . MET A 1 82 ? -2.281 -0.966 16.948 1.00 96.81 82 MET A CA 1
ATOM 633 C C . MET A 1 82 ? -1.985 0.270 16.084 1.00 96.81 82 MET A C 1
ATOM 635 O O . MET A 1 82 ? -1.283 1.206 16.500 1.00 96.81 82 MET A O 1
ATOM 639 N N . ARG A 1 83 ? -2.523 0.274 14.864 1.00 95.50 83 ARG A N 1
ATOM 640 C CA . ARG A 1 83 ? -2.280 1.275 13.817 1.00 95.50 83 ARG A CA 1
ATOM 641 C C . ARG A 1 83 ? -3.554 1.557 13.022 1.00 95.50 83 ARG A C 1
ATOM 643 O O . ARG A 1 83 ? -4.529 0.820 13.112 1.00 95.50 83 ARG A O 1
ATOM 650 N N . CYS A 1 84 ? -3.528 2.638 12.247 1.00 95.81 84 CYS A N 1
ATOM 651 C CA . CYS A 1 84 ? -4.563 2.926 11.258 1.00 95.81 84 CYS A CA 1
ATOM 652 C C . CYS A 1 84 ? -4.544 1.856 10.154 1.00 95.81 84 CYS A C 1
ATOM 654 O O . CYS A 1 84 ? -3.473 1.518 9.645 1.00 95.81 84 CYS A O 1
ATOM 656 N N . ALA A 1 85 ? -5.721 1.368 9.755 1.00 97.00 85 ALA A N 1
ATOM 657 C CA . ALA A 1 85 ? -5.864 0.338 8.725 1.00 97.00 85 ALA A CA 1
ATOM 658 C C . ALA A 1 85 ? -5.352 0.780 7.343 1.00 97.00 85 ALA A C 1
ATOM 660 O O . ALA A 1 85 ? -4.880 -0.041 6.558 1.00 97.00 85 ALA A O 1
ATOM 661 N N . LEU A 1 86 ? -5.341 2.091 7.067 1.00 97.12 86 LEU A N 1
ATOM 662 C CA . LEU A 1 86 ? -4.787 2.628 5.819 1.00 97.12 86 LEU A CA 1
ATOM 663 C C . LEU A 1 86 ? -3.279 2.370 5.660 1.00 97.12 86 LEU A C 1
ATOM 665 O O . LEU A 1 86 ? -2.758 2.529 4.561 1.00 97.12 86 LEU A O 1
ATOM 669 N N . ARG A 1 87 ? -2.575 1.943 6.717 1.00 96.69 87 ARG A N 1
ATOM 670 C CA . ARG A 1 87 ? -1.173 1.518 6.625 1.00 96.69 87 ARG A CA 1
ATOM 671 C C . ARG A 1 87 ? -0.998 0.228 5.815 1.00 96.69 87 ARG A C 1
ATOM 673 O O . ARG A 1 87 ? -0.017 0.114 5.077 1.00 96.69 87 ARG A O 1
ATOM 680 N N . ASP A 1 88 ? -1.931 -0.713 5.948 1.00 97.75 88 ASP A N 1
ATOM 681 C CA . ASP A 1 88 ? -1.954 -1.939 5.140 1.00 97.75 88 ASP A CA 1
ATOM 682 C C . ASP A 1 88 ? -2.404 -1.616 3.710 1.00 97.75 88 ASP A C 1
ATOM 684 O O . ASP A 1 88 ? -1.769 -2.052 2.756 1.00 97.75 88 ASP A O 1
ATOM 688 N N . VAL A 1 89 ? -3.415 -0.753 3.543 1.00 97.94 89 VAL A N 1
ATOM 689 C CA . VAL A 1 89 ? -3.852 -0.269 2.216 1.00 97.94 89 VAL A CA 1
ATOM 690 C C . VAL A 1 89 ? -2.700 0.388 1.447 1.00 97.94 89 VAL A C 1
ATOM 692 O O . VAL A 1 89 ? -2.509 0.098 0.271 1.00 97.94 89 VAL A O 1
ATOM 695 N N . ALA A 1 90 ? -1.900 1.231 2.106 1.00 97.75 90 ALA A N 1
ATOM 696 C CA . ALA A 1 90 ? -0.716 1.834 1.496 1.00 97.75 90 ALA A CA 1
ATOM 697 C C . ALA A 1 90 ? 0.345 0.787 1.107 1.00 97.75 90 ALA A C 1
ATOM 699 O O . ALA A 1 90 ? 0.984 0.931 0.069 1.00 97.75 90 ALA A O 1
ATOM 700 N N . GLY A 1 91 ? 0.505 -0.279 1.902 1.00 97.44 91 GLY A N 1
ATOM 701 C CA . GLY A 1 91 ? 1.363 -1.416 1.547 1.00 97.44 91 GLY A CA 1
ATOM 702 C C . GLY A 1 91 ? 0.906 -2.104 0.258 1.00 97.44 91 GLY A C 1
ATOM 703 O O . GLY A 1 91 ? 1.719 -2.347 -0.632 1.00 97.44 91 GLY A O 1
ATOM 704 N N . MET A 1 92 ? -0.403 -2.314 0.110 1.00 98.19 92 MET A N 1
ATOM 705 C CA . MET A 1 92 ? -0.983 -2.901 -1.099 1.00 98.19 92 MET A CA 1
ATOM 706 C C . MET A 1 92 ? -0.831 -1.990 -2.327 1.00 98.19 92 MET A C 1
ATOM 708 O O . MET A 1 92 ? -0.455 -2.461 -3.394 1.00 98.19 92 MET A O 1
ATOM 712 N N . PHE A 1 93 ? -1.049 -0.678 -2.184 1.00 98.31 93 PHE A N 1
ATOM 713 C CA . PHE A 1 93 ? -0.814 0.287 -3.269 1.00 98.31 93 PHE A CA 1
ATOM 714 C C . PHE A 1 93 ? 0.634 0.275 -3.761 1.00 98.31 93 PHE A C 1
ATOM 716 O O . PHE A 1 93 ? 0.874 0.247 -4.967 1.00 98.31 93 PHE A O 1
ATOM 723 N N . TYR A 1 94 ? 1.595 0.252 -2.835 1.00 97.00 94 TYR A N 1
ATOM 724 C CA . TYR A 1 94 ? 3.005 0.119 -3.187 1.00 97.00 94 TYR A CA 1
ATOM 725 C C . TYR A 1 94 ? 3.286 -1.213 -3.901 1.00 97.00 94 TYR A C 1
ATOM 727 O O . TYR A 1 94 ? 3.997 -1.236 -4.901 1.00 97.00 94 TYR A O 1
ATOM 735 N N . SER A 1 95 ? 2.679 -2.311 -3.440 1.00 97.88 95 SER A N 1
ATOM 736 C CA . SER A 1 95 ? 2.819 -3.629 -4.069 1.00 97.88 95 SER A CA 1
ATOM 737 C C . SER A 1 95 ? 2.266 -3.656 -5.502 1.00 97.88 95 SER A C 1
ATOM 739 O O . SER A 1 95 ? 2.912 -4.215 -6.385 1.00 97.88 95 SER A O 1
ATOM 741 N N . PHE A 1 96 ? 1.146 -2.974 -5.788 1.00 98.38 96 PHE A N 1
ATOM 742 C CA . PHE A 1 96 ? 0.684 -2.785 -7.170 1.00 98.38 96 PHE A CA 1
ATOM 743 C C . PHE A 1 96 ? 1.705 -2.007 -8.006 1.00 98.38 96 PHE A C 1
ATOM 745 O O . PHE A 1 96 ? 2.050 -2.429 -9.104 1.00 98.38 96 PHE A O 1
ATOM 752 N N . TYR A 1 97 ? 2.235 -0.894 -7.501 1.00 97.00 97 TYR A N 1
ATOM 753 C CA . TYR A 1 97 ? 3.259 -0.152 -8.237 1.00 97.00 97 TYR A CA 1
ATOM 754 C C . TYR A 1 97 ? 4.481 -1.025 -8.565 1.00 97.00 97 TYR A C 1
ATOM 756 O O . TYR A 1 97 ? 4.861 -1.132 -9.730 1.00 97.00 97 TYR A O 1
ATOM 764 N N . ALA A 1 98 ? 5.025 -1.733 -7.571 1.00 96.62 98 ALA A N 1
ATOM 765 C CA . ALA A 1 98 ? 6.169 -2.623 -7.753 1.00 96.62 98 ALA A CA 1
ATOM 766 C C . ALA A 1 98 ? 5.887 -3.762 -8.752 1.00 96.62 98 ALA A C 1
ATOM 768 O O . ALA A 1 98 ? 6.734 -4.076 -9.587 1.00 96.62 98 ALA A O 1
ATOM 769 N N . ALA A 1 99 ? 4.691 -4.357 -8.710 1.00 97.75 99 ALA A N 1
ATOM 770 C CA . ALA A 1 99 ? 4.287 -5.388 -9.664 1.00 97.75 99 ALA A CA 1
ATOM 771 C C . ALA A 1 99 ? 4.153 -4.840 -11.097 1.00 97.75 99 ALA A C 1
ATOM 773 O O . ALA A 1 99 ? 4.547 -5.514 -12.050 1.00 97.75 99 ALA A O 1
ATOM 774 N N . GLY A 1 100 ? 3.627 -3.621 -11.250 1.00 97.44 100 GLY A N 1
ATOM 775 C CA . GLY A 1 100 ? 3.533 -2.931 -12.537 1.00 97.44 100 GLY A CA 1
ATOM 776 C C . GLY A 1 100 ? 4.909 -2.641 -13.137 1.00 97.44 100 GLY A C 1
ATOM 777 O O . GLY A 1 100 ? 5.146 -2.969 -14.299 1.00 97.44 100 GLY A O 1
ATOM 778 N N . GLU A 1 101 ? 5.824 -2.096 -12.331 1.00 96.38 101 GLU A N 1
ATOM 779 C CA . GLU A 1 101 ? 7.218 -1.836 -12.720 1.00 96.38 101 GLU A CA 1
ATOM 780 C C . GLU A 1 101 ? 7.924 -3.126 -13.151 1.00 96.38 101 GLU A C 1
ATOM 782 O O . GLU A 1 101 ? 8.531 -3.186 -14.220 1.00 96.38 101 GLU A O 1
ATOM 787 N N . GLU A 1 102 ? 7.787 -4.198 -12.368 1.00 96.56 102 GLU A N 1
ATOM 788 C CA . GLU A 1 102 ? 8.378 -5.495 -12.699 1.00 96.56 102 GLU A CA 1
ATOM 789 C C . GLU A 1 102 ? 7.791 -6.086 -13.990 1.00 96.56 102 GLU A C 1
ATOM 791 O O . GLU A 1 102 ? 8.525 -6.653 -14.804 1.00 96.56 102 GLU A O 1
ATOM 796 N N . GLY A 1 103 ? 6.482 -5.934 -14.212 1.00 95.94 103 GLY A N 1
ATOM 797 C CA . GLY A 1 103 ? 5.817 -6.350 -15.446 1.00 95.94 103 GLY A CA 1
ATOM 798 C C . GLY A 1 103 ? 6.347 -5.607 -16.673 1.00 95.94 103 GLY A C 1
ATOM 799 O O . GLY A 1 103 ? 6.730 -6.245 -17.658 1.00 95.94 103 GLY A O 1
ATOM 800 N N . VAL A 1 104 ? 6.440 -4.275 -16.593 1.00 96.44 104 VAL A N 1
ATOM 801 C CA . VAL A 1 104 ? 7.016 -3.429 -17.652 1.00 96.44 104 VAL A CA 1
ATOM 802 C C . VAL A 1 104 ? 8.468 -3.811 -17.920 1.00 96.44 104 VAL A C 1
ATOM 804 O O . VAL A 1 104 ? 8.837 -4.037 -19.072 1.00 96.44 104 VAL A O 1
ATOM 807 N N . ARG A 1 105 ? 9.280 -3.963 -16.869 1.00 94.81 105 ARG A N 1
ATOM 808 C CA . ARG A 1 105 ? 10.696 -4.329 -16.980 1.00 94.81 105 ARG A CA 1
ATOM 809 C C . ARG A 1 105 ? 10.886 -5.678 -17.673 1.00 94.81 105 ARG A C 1
ATOM 811 O O . ARG A 1 105 ? 11.731 -5.796 -18.559 1.00 94.81 105 ARG A O 1
ATOM 818 N N . ARG A 1 106 ? 10.107 -6.697 -17.292 1.00 96.06 106 ARG A N 1
ATOM 819 C CA . ARG A 1 106 ? 10.159 -8.029 -17.923 1.00 96.06 106 ARG A CA 1
ATOM 820 C C . ARG A 1 106 ? 9.752 -7.980 -19.390 1.00 96.06 106 ARG A C 1
ATOM 822 O O . ARG A 1 106 ? 10.426 -8.594 -20.212 1.00 96.06 106 ARG A O 1
ATOM 829 N N . HIS A 1 107 ? 8.686 -7.249 -19.718 1.00 95.56 107 HIS A N 1
ATOM 830 C CA . HIS A 1 107 ? 8.234 -7.115 -21.104 1.00 95.56 107 HIS A CA 1
ATOM 831 C C . HIS A 1 107 ? 9.262 -6.376 -21.954 1.00 95.56 107 HIS A C 1
ATOM 833 O O . HIS A 1 107 ? 9.634 -6.873 -23.008 1.00 95.56 107 HIS A O 1
ATOM 839 N N . ALA A 1 108 ? 9.787 -5.243 -21.482 1.00 95.06 108 ALA A N 1
ATOM 840 C CA . ALA A 1 108 ? 10.812 -4.479 -22.191 1.00 95.06 108 ALA A CA 1
ATOM 841 C C . ALA A 1 108 ? 12.108 -5.285 -22.403 1.00 95.06 108 ALA A C 1
ATOM 843 O O . ALA A 1 108 ? 12.754 -5.146 -23.436 1.00 95.06 108 ALA A O 1
ATOM 844 N N . ALA A 1 109 ? 12.477 -6.159 -21.459 1.00 94.81 109 ALA A N 1
ATOM 845 C CA . ALA A 1 109 ? 13.623 -7.054 -21.619 1.00 94.81 109 ALA A CA 1
ATOM 846 C C . ALA A 1 109 ? 13.398 -8.128 -22.700 1.00 94.81 109 ALA A C 1
ATOM 848 O O . ALA A 1 109 ? 14.342 -8.501 -23.393 1.00 94.81 109 ALA A O 1
ATOM 849 N N . ALA A 1 110 ? 12.165 -8.623 -22.846 1.00 96.62 110 ALA A N 1
ATOM 850 C CA . ALA A 1 110 ? 11.793 -9.589 -23.880 1.00 96.62 110 ALA A CA 1
ATOM 851 C C . ALA A 1 110 ? 11.527 -8.936 -25.252 1.00 96.62 110 ALA A C 1
ATOM 853 O O . ALA A 1 110 ? 11.739 -9.579 -26.278 1.00 96.62 110 ALA A O 1
ATOM 854 N N . HIS A 1 111 ? 11.102 -7.668 -25.257 1.00 95.56 111 HIS A N 1
ATOM 855 C CA . HIS A 1 111 ? 10.693 -6.891 -26.433 1.00 95.56 111 HIS A CA 1
ATOM 856 C C . HIS A 1 111 ? 11.309 -5.477 -26.413 1.00 95.56 111 HIS A C 1
ATOM 858 O O . HIS A 1 111 ? 10.597 -4.491 -26.175 1.00 95.56 111 HIS A O 1
ATOM 864 N N . PRO A 1 112 ? 12.633 -5.333 -26.625 1.00 94.38 112 PRO A N 1
ATOM 865 C CA . PRO A 1 112 ? 13.318 -4.042 -26.512 1.00 94.38 112 PRO A CA 1
ATOM 866 C C . PRO A 1 112 ? 12.769 -2.955 -27.448 1.00 94.38 112 PRO A C 1
ATOM 868 O O . PRO A 1 112 ? 12.800 -1.770 -27.116 1.00 94.38 112 PRO A O 1
ATOM 871 N N . GLU A 1 113 ? 12.233 -3.342 -28.605 1.00 95.75 113 GLU A N 1
ATOM 872 C CA . GLU A 1 113 ? 11.576 -2.460 -29.573 1.00 95.75 113 GLU A CA 1
ATOM 873 C C . GLU A 1 113 ? 10.305 -1.795 -29.025 1.00 95.75 113 GLU A C 1
ATOM 875 O O . GLU A 1 113 ? 9.939 -0.702 -29.462 1.00 95.75 113 GLU A O 1
ATOM 880 N N . GLU A 1 114 ? 9.652 -2.417 -28.041 1.00 93.06 114 GLU A N 1
ATOM 881 C CA . GLU A 1 114 ? 8.441 -1.900 -27.407 1.00 93.06 114 GLU A CA 1
ATOM 882 C C . GLU A 1 114 ? 8.722 -1.067 -26.153 1.00 93.06 114 GLU A C 1
ATOM 884 O O . GLU A 1 114 ? 7.800 -0.432 -25.643 1.00 93.06 114 GLU A O 1
ATOM 889 N N . ALA A 1 115 ? 9.967 -1.017 -25.665 1.00 90.56 115 ALA A N 1
ATOM 890 C CA . ALA A 1 115 ? 10.306 -0.415 -24.373 1.00 90.56 115 ALA A CA 1
ATOM 891 C C . ALA A 1 115 ? 9.773 1.021 -24.220 1.00 90.56 115 ALA A C 1
ATOM 893 O O . ALA A 1 115 ? 9.072 1.313 -23.258 1.00 90.56 115 ALA A O 1
ATOM 894 N N . ARG A 1 116 ? 9.983 1.886 -25.223 1.00 91.00 116 ARG A N 1
ATOM 895 C CA . ARG A 1 116 ? 9.467 3.272 -25.210 1.00 91.00 116 ARG A CA 1
ATOM 896 C C . ARG A 1 116 ? 7.942 3.358 -25.187 1.00 91.00 116 ARG A C 1
ATOM 898 O O . ARG A 1 116 ? 7.380 4.330 -24.702 1.00 91.00 116 ARG A O 1
ATOM 905 N N . ARG A 1 117 ? 7.245 2.370 -25.757 1.00 91.69 117 ARG A N 1
ATOM 906 C CA . ARG A 1 117 ? 5.774 2.335 -25.752 1.00 91.69 117 ARG A CA 1
ATOM 907 C C . ARG A 1 117 ? 5.233 2.016 -24.358 1.00 91.69 117 ARG A C 1
ATOM 909 O O . ARG A 1 117 ? 4.077 2.331 -24.082 1.00 91.69 117 ARG A O 1
ATOM 916 N N . LEU A 1 118 ? 6.050 1.386 -23.513 1.00 90.62 118 LEU A N 1
ATOM 917 C CA . LEU A 1 118 ? 5.705 1.013 -22.147 1.00 90.62 118 LEU A CA 1
ATOM 918 C C . LEU A 1 118 ? 5.947 2.129 -21.121 1.00 90.62 118 LEU A C 1
ATOM 920 O O . LEU A 1 118 ? 5.530 1.979 -19.972 1.00 90.62 118 LEU A O 1
ATOM 924 N N . ASP A 1 119 ? 6.549 3.251 -21.521 1.00 88.12 119 ASP A N 1
ATOM 925 C CA . ASP A 1 119 ? 6.793 4.388 -20.633 1.00 88.12 119 ASP A CA 1
ATOM 926 C C . ASP A 1 119 ? 5.489 4.834 -19.941 1.00 88.12 119 ASP A C 1
ATOM 928 O O . ASP A 1 119 ? 4.480 5.137 -20.580 1.00 88.12 119 ASP A O 1
ATOM 932 N N . GLY A 1 120 ? 5.490 4.832 -18.603 1.00 90.25 120 GLY A N 1
ATOM 933 C CA . GLY A 1 120 ? 4.345 5.234 -17.774 1.00 90.25 120 GLY A CA 1
ATOM 934 C C . GLY A 1 120 ? 3.217 4.200 -17.619 1.00 90.25 120 GLY A C 1
ATOM 935 O O . GLY A 1 120 ? 2.269 4.440 -16.859 1.00 90.25 120 GLY A O 1
ATOM 936 N N . TRP A 1 121 ? 3.294 3.035 -18.273 1.00 94.75 121 TRP A N 1
ATOM 937 C CA . TRP A 1 121 ? 2.256 2.001 -18.150 1.00 94.75 121 TRP A CA 1
ATOM 938 C C . TRP A 1 121 ? 2.185 1.374 -16.763 1.00 94.75 121 TRP A C 1
ATOM 940 O O . TRP A 1 121 ? 1.084 1.092 -16.290 1.00 94.75 121 TRP A O 1
ATOM 950 N N . ALA A 1 122 ? 3.323 1.206 -16.091 1.00 95.25 122 ALA A N 1
ATOM 951 C CA . ALA A 1 122 ? 3.370 0.694 -14.725 1.00 95.25 122 ALA A CA 1
ATOM 952 C C . ALA A 1 122 ? 2.544 1.567 -13.769 1.00 95.25 122 ALA A C 1
ATOM 954 O O . ALA A 1 122 ? 1.669 1.059 -13.065 1.00 95.25 122 ALA A O 1
ATOM 955 N N . TRP A 1 123 ? 2.740 2.890 -13.817 1.00 95.88 123 TRP A N 1
ATOM 956 C CA . TRP A 1 123 ? 1.946 3.841 -13.037 1.00 95.88 123 TRP A CA 1
ATOM 957 C C . TRP A 1 123 ? 0.457 3.783 -13.393 1.00 95.88 123 TRP A C 1
ATOM 959 O O . TRP A 1 123 ? -0.389 3.684 -12.506 1.00 95.88 123 TRP A O 1
ATOM 969 N N . THR A 1 124 ? 0.131 3.796 -14.688 1.00 97.06 124 THR A N 1
ATOM 970 C CA . THR A 1 124 ? -1.260 3.755 -15.170 1.00 97.06 124 THR A CA 1
ATOM 971 C C . THR A 1 124 ? -1.990 2.501 -14.680 1.00 97.06 124 THR A C 1
ATOM 973 O O . THR A 1 124 ? -3.126 2.572 -14.204 1.00 97.06 124 THR A O 1
ATOM 976 N N . TRP A 1 125 ? -1.324 1.347 -14.749 1.00 97.88 125 TRP A N 1
ATOM 977 C CA . TRP A 1 125 ? -1.856 0.088 -14.243 1.00 97.88 125 TRP A CA 1
ATOM 978 C C . TRP A 1 125 ? -2.021 0.111 -12.720 1.00 97.88 125 TRP A C 1
ATOM 980 O O . TRP A 1 125 ? -3.086 -0.242 -12.209 1.00 97.88 125 TRP A O 1
ATOM 990 N N . ALA A 1 126 ? -1.001 0.573 -11.994 1.00 98.00 126 ALA A N 1
ATOM 991 C CA . ALA A 1 126 ? -1.022 0.637 -10.538 1.00 98.00 126 ALA A CA 1
ATOM 992 C C . ALA A 1 126 ? -2.112 1.584 -10.014 1.00 98.00 126 ALA A C 1
ATOM 994 O O . ALA A 1 126 ? -2.772 1.264 -9.022 1.00 98.00 126 ALA A O 1
ATOM 995 N N . GLU A 1 127 ? -2.359 2.713 -10.687 1.00 97.56 127 GLU A N 1
ATOM 996 C CA . GLU A 1 127 ? -3.462 3.620 -10.361 1.00 97.56 127 GLU A CA 1
ATOM 997 C C . GLU A 1 127 ? -4.814 2.914 -10.534 1.00 97.56 127 GLU A C 1
ATOM 999 O O . GLU A 1 127 ? -5.653 2.946 -9.629 1.00 97.56 127 GLU A O 1
ATOM 1004 N N . ALA A 1 128 ? -5.024 2.239 -11.668 1.00 98.44 128 ALA A N 1
ATOM 1005 C CA . ALA A 1 128 ? -6.262 1.517 -11.946 1.00 98.44 128 ALA A CA 1
ATOM 1006 C C . ALA A 1 128 ? -6.515 0.394 -10.923 1.00 98.44 128 ALA A C 1
ATOM 1008 O O . ALA A 1 128 ? -7.612 0.309 -10.361 1.00 98.44 128 ALA A O 1
ATOM 1009 N N . ALA A 1 129 ? -5.493 -0.412 -10.620 1.00 98.44 129 ALA A N 1
ATOM 1010 C CA . ALA A 1 129 ? -5.559 -1.473 -9.616 1.00 98.44 129 ALA A CA 1
ATOM 1011 C C . ALA A 1 129 ? -5.846 -0.910 -8.214 1.00 98.44 129 ALA A C 1
ATOM 1013 O O . ALA A 1 129 ? -6.755 -1.378 -7.527 1.00 98.44 129 ALA A O 1
ATOM 1014 N N . SER A 1 130 ? -5.145 0.158 -7.820 1.00 98.25 130 SER A N 1
ATOM 1015 C CA . SER A 1 130 ? -5.338 0.828 -6.528 1.00 98.25 130 SER A CA 1
ATOM 1016 C C . SER A 1 130 ? -6.744 1.408 -6.385 1.00 98.25 130 SER A C 1
ATOM 1018 O O . SER A 1 130 ? -7.358 1.290 -5.325 1.00 98.25 130 SER A O 1
ATOM 1020 N N . ARG A 1 131 ? -7.295 2.001 -7.452 1.00 98.12 131 ARG A N 1
ATOM 1021 C CA . ARG A 1 131 ? -8.667 2.529 -7.470 1.00 98.12 131 ARG A CA 1
ATOM 1022 C C . ARG A 1 131 ? -9.705 1.422 -7.341 1.00 98.12 131 ARG A C 1
ATOM 1024 O O . ARG A 1 131 ? -10.634 1.576 -6.548 1.00 98.12 131 ARG A O 1
ATOM 1031 N N . ALA A 1 132 ? -9.546 0.323 -8.078 1.00 98.50 132 ALA A N 1
ATOM 1032 C CA . ALA A 1 132 ? -10.439 -0.829 -7.985 1.00 98.50 132 ALA A CA 1
ATOM 1033 C C . ALA A 1 132 ? -10.396 -1.452 -6.580 1.00 98.50 132 ALA A C 1
ATOM 1035 O O . ALA A 1 132 ? -11.439 -1.617 -5.943 1.00 98.50 132 ALA A O 1
ATOM 1036 N N . PHE A 1 133 ? -9.190 -1.703 -6.060 1.00 98.38 133 PHE A N 1
ATOM 1037 C CA . PHE A 1 133 ? -8.974 -2.242 -4.719 1.00 98.38 133 PHE A CA 1
ATOM 1038 C C . PHE A 1 133 ? -9.573 -1.339 -3.638 1.00 98.38 133 PHE A C 1
ATOM 1040 O O . PHE A 1 133 ? -10.350 -1.801 -2.807 1.00 98.38 133 PHE A O 1
ATOM 1047 N N . PHE A 1 134 ? -9.257 -0.041 -3.651 1.00 97.94 134 PHE A N 1
ATOM 1048 C CA . PHE A 1 134 ? -9.735 0.877 -2.620 1.00 97.94 134 PHE A CA 1
ATOM 1049 C C . PHE A 1 134 ? -11.236 1.134 -2.704 1.00 97.94 134 PHE A C 1
ATOM 1051 O O . PHE A 1 134 ? -11.876 1.321 -1.673 1.00 97.94 134 PHE A O 1
ATOM 1058 N N . GLY A 1 135 ? -11.801 1.126 -3.915 1.00 97.94 135 GLY A N 1
ATOM 1059 C CA . GLY A 1 135 ? -13.245 1.168 -4.120 1.00 97.94 135 GLY A CA 1
ATOM 1060 C C . GLY A 1 135 ? -13.929 -0.005 -3.422 1.00 97.94 135 GLY A C 1
ATOM 1061 O O . GLY A 1 135 ? -14.781 0.215 -2.565 1.00 97.94 135 GLY A O 1
ATOM 1062 N N . ALA A 1 136 ? -13.488 -1.234 -3.710 1.00 97.81 136 ALA A N 1
ATOM 1063 C CA . ALA A 1 136 ? -14.013 -2.440 -3.071 1.00 97.81 136 ALA A CA 1
ATOM 1064 C C . ALA A 1 136 ? -13.779 -2.446 -1.550 1.00 97.81 136 ALA A C 1
ATOM 1066 O O . ALA A 1 136 ? -14.695 -2.756 -0.791 1.00 97.81 136 ALA A O 1
ATOM 1067 N N . TYR A 1 137 ? -12.591 -2.034 -1.094 1.00 97.31 137 TYR A N 1
ATOM 1068 C CA . TYR A 1 137 ? -12.262 -1.906 0.326 1.00 97.31 137 TYR A CA 1
ATOM 1069 C C . TYR A 1 137 ? -13.206 -0.928 1.035 1.00 97.31 137 TYR A C 1
ATOM 1071 O O . TYR A 1 137 ? -13.770 -1.249 2.077 1.00 97.31 137 TYR A O 1
ATOM 1079 N N . ALA A 1 138 ? -13.424 0.260 0.464 1.00 96.38 138 ALA A N 1
ATOM 1080 C CA . ALA A 1 138 ? -14.314 1.261 1.039 1.00 96.38 138 ALA A CA 1
ATOM 1081 C C . ALA A 1 138 ? -15.772 0.784 1.074 1.00 96.38 138 ALA A C 1
ATOM 1083 O O . ALA A 1 138 ? -16.451 1.005 2.074 1.00 96.38 138 ALA A O 1
ATOM 1084 N N . THR A 1 139 ? -16.236 0.097 0.025 1.00 97.31 139 THR A N 1
ATOM 1085 C CA . THR A 1 139 ? -17.567 -0.525 0.001 1.00 97.31 139 THR A CA 1
ATOM 1086 C C . THR A 1 139 ? -17.706 -1.604 1.074 1.00 97.31 139 THR A C 1
ATOM 1088 O O . THR A 1 139 ? -18.704 -1.610 1.787 1.00 97.31 139 THR A O 1
ATOM 1091 N N . ALA A 1 140 ? -16.707 -2.477 1.233 1.00 96.50 140 ALA A N 1
ATOM 1092 C CA . ALA A 1 140 ? -16.725 -3.545 2.232 1.00 96.50 140 ALA A CA 1
ATOM 1093 C C . ALA A 1 140 ? -16.689 -3.013 3.674 1.00 96.50 140 ALA A C 1
ATOM 1095 O O . ALA A 1 140 ? -17.290 -3.609 4.563 1.00 96.50 140 ALA A O 1
ATOM 1096 N N . MET A 1 141 ? -15.996 -1.895 3.915 1.00 95.19 141 MET A N 1
ATOM 1097 C CA . MET A 1 141 ? -15.968 -1.254 5.233 1.00 95.19 141 MET A CA 1
ATOM 1098 C C . MET A 1 141 ? -17.273 -0.522 5.563 1.00 95.19 141 MET A C 1
ATOM 1100 O O . MET A 1 141 ? -17.619 -0.428 6.738 1.00 95.19 141 MET A O 1
ATOM 1104 N N . GLY A 1 142 ? -17.997 -0.004 4.566 1.00 94.00 142 GLY A N 1
ATOM 1105 C CA . GLY A 1 142 ? -19.208 0.787 4.795 1.00 94.00 142 GLY A CA 1
ATOM 1106 C C . GLY A 1 142 ? -18.951 1.935 5.778 1.00 94.00 142 GLY A C 1
ATOM 1107 O O . GLY A 1 142 ? -18.003 2.706 5.607 1.00 94.00 142 GLY A O 1
ATOM 1108 N N . ASP A 1 143 ? -19.760 2.001 6.836 1.00 91.88 143 ASP A N 1
ATOM 1109 C CA . ASP A 1 143 ? -19.649 3.002 7.907 1.00 91.88 143 ASP A CA 1
ATOM 1110 C C . ASP A 1 143 ? -18.740 2.564 9.070 1.00 91.88 143 ASP A C 1
ATOM 1112 O O . ASP A 1 143 ? -18.725 3.192 10.132 1.00 91.88 143 ASP A O 1
ATOM 1116 N N . ALA A 1 144 ? -17.974 1.478 8.911 1.00 93.44 144 ALA A N 1
ATOM 1117 C CA . ALA A 1 144 ? -17.091 1.003 9.964 1.00 93.44 144 ALA A CA 1
ATOM 1118 C C . ALA A 1 144 ? -16.032 2.071 10.316 1.00 93.44 144 ALA A C 1
ATOM 1120 O O . ALA A 1 144 ? -15.320 2.561 9.432 1.00 93.44 144 ALA A O 1
ATOM 1121 N N . PRO A 1 145 ? -15.829 2.375 11.613 1.00 90.75 145 PRO A N 1
ATOM 1122 C CA . PRO A 1 145 ? -14.937 3.454 12.056 1.00 90.75 145 PRO A CA 1
ATOM 1123 C C . PRO A 1 145 ? -13.454 3.185 11.748 1.00 90.75 145 PRO A C 1
ATOM 1125 O O . PRO A 1 145 ? -12.616 4.078 11.861 1.00 90.75 145 PRO A O 1
ATOM 1128 N N . VAL A 1 146 ? -13.123 1.950 11.354 1.00 93.56 146 VAL A N 1
ATOM 1129 C CA . VAL A 1 146 ? -11.790 1.524 10.910 1.00 93.56 146 VAL A CA 1
ATOM 1130 C C . VAL A 1 146 ? -11.312 2.267 9.663 1.00 93.56 146 VAL A C 1
ATOM 1132 O O . VAL A 1 146 ? -10.108 2.480 9.513 1.00 93.56 146 VAL A O 1
ATOM 1135 N N . LEU A 1 147 ? -12.233 2.694 8.794 1.00 95.62 147 LEU A N 1
ATOM 1136 C CA . LEU A 1 147 ? -11.922 3.523 7.641 1.00 95.62 147 LEU A CA 1
ATOM 1137 C C . LEU A 1 147 ? -12.065 5.003 8.038 1.00 95.62 147 LEU A C 1
ATOM 1139 O O . LEU A 1 147 ? -13.185 5.459 8.265 1.00 95.62 147 LEU A O 1
ATOM 1143 N N . PRO A 1 148 ? -10.969 5.787 8.076 1.00 94.44 148 PRO A N 1
ATOM 1144 C CA . PRO A 1 148 ? -11.022 7.198 8.452 1.00 94.44 148 PRO A CA 1
ATOM 1145 C C . PRO A 1 148 ? -12.023 8.008 7.616 1.00 94.44 148 PRO A C 1
ATOM 1147 O O . PRO A 1 148 ? -12.286 7.652 6.457 1.00 94.44 148 PRO A O 1
ATOM 1150 N N . PRO A 1 149 ? -12.534 9.145 8.117 1.00 93.25 149 PRO A N 1
ATOM 1151 C CA . PRO A 1 149 ? -13.369 10.048 7.334 1.00 93.25 149 PRO A CA 1
ATOM 1152 C C . PRO A 1 149 ? -12.683 10.484 6.036 1.00 93.25 149 PRO A C 1
ATOM 1154 O O . PRO A 1 149 ? -11.462 10.647 5.976 1.00 93.25 149 PRO A O 1
ATOM 1157 N N . ARG A 1 150 ? -13.466 10.727 4.977 1.00 92.06 150 ARG A N 1
ATOM 1158 C CA . ARG A 1 150 ? -12.938 11.028 3.630 1.00 92.06 150 ARG A CA 1
ATOM 1159 C C . ARG A 1 150 ? -11.920 12.179 3.612 1.00 92.06 150 ARG A C 1
ATOM 1161 O O . ARG A 1 150 ? -10.947 12.102 2.868 1.00 92.06 150 ARG A O 1
ATOM 1168 N N . ARG A 1 151 ? -12.115 13.190 4.468 1.00 91.44 151 ARG A N 1
ATOM 1169 C CA . ARG A 1 151 ? -11.213 14.346 4.647 1.00 91.44 151 ARG A CA 1
ATOM 1170 C C . ARG A 1 151 ? -9.792 13.974 5.110 1.00 91.44 151 ARG A C 1
ATOM 1172 O O . ARG A 1 151 ? -8.866 14.739 4.869 1.00 91.44 151 ARG A O 1
ATOM 1179 N N . ASP A 1 152 ? -9.610 12.814 5.745 1.00 92.69 152 ASP A N 1
ATOM 1180 C CA . ASP A 1 152 ? -8.340 12.399 6.365 1.00 92.69 152 ASP A CA 1
ATOM 1181 C C . ASP A 1 152 ? -7.600 11.323 5.563 1.00 92.69 152 ASP A C 1
ATOM 1183 O O . ASP A 1 152 ? -6.376 11.221 5.646 1.00 92.69 152 ASP A O 1
ATOM 1187 N N . ARG A 1 153 ? -8.319 10.567 4.723 1.00 93.69 153 ARG A N 1
ATOM 1188 C CA . ARG A 1 153 ? -7.774 9.428 3.960 1.00 93.69 153 ARG A CA 1
ATOM 1189 C C . ARG A 1 153 ? -6.575 9.805 3.097 1.00 93.69 153 ARG A C 1
ATOM 1191 O O . ARG A 1 153 ? -5.573 9.103 3.131 1.00 93.69 153 ARG A O 1
ATOM 1198 N N . LEU A 1 154 ? -6.664 10.899 2.334 1.00 91.50 154 LEU A N 1
ATOM 1199 C CA . LEU A 1 154 ? -5.603 11.280 1.394 1.00 91.50 154 LEU A CA 1
ATOM 1200 C C . LEU A 1 154 ? -4.305 11.655 2.115 1.00 91.50 154 LEU A C 1
ATOM 1202 O O . LEU A 1 154 ? -3.232 11.256 1.676 1.00 91.50 154 LEU A O 1
ATOM 1206 N N . LEU A 1 155 ? -4.404 12.403 3.216 1.00 91.00 155 LEU A N 1
ATOM 1207 C CA . LEU A 1 155 ? -3.248 12.765 4.033 1.00 91.00 155 LEU A CA 1
ATOM 1208 C C . LEU A 1 155 ? -2.596 11.507 4.618 1.00 91.00 155 LEU A C 1
ATOM 1210 O O . LEU A 1 155 ? -1.404 11.295 4.431 1.00 91.00 155 LEU A O 1
ATOM 1214 N N . LEU A 1 156 ? -3.396 10.640 5.248 1.00 93.44 156 LEU A N 1
ATOM 1215 C CA . LEU A 1 156 ? -2.915 9.391 5.841 1.00 93.44 156 LEU A CA 1
ATOM 1216 C C . LEU A 1 156 ? -2.251 8.476 4.805 1.00 93.44 156 LEU A C 1
ATOM 1218 O O . LEU A 1 156 ? -1.152 7.987 5.045 1.00 93.44 156 LEU A O 1
ATOM 1222 N N . LEU A 1 157 ? -2.880 8.277 3.644 1.00 94.31 157 LEU A N 1
ATOM 1223 C CA . LEU A 1 157 ? -2.330 7.446 2.570 1.00 94.31 157 LEU A CA 1
ATOM 1224 C C . LEU A 1 157 ? -1.024 8.017 2.017 1.00 94.31 157 LEU A C 1
ATOM 1226 O O . LEU A 1 157 ? -0.076 7.259 1.853 1.00 94.31 157 LEU A O 1
ATOM 1230 N N . LYS A 1 158 ? -0.940 9.334 1.783 1.00 90.81 158 LYS A N 1
ATOM 1231 C CA . LYS A 1 158 ? 0.311 9.978 1.350 1.00 90.81 158 LYS A CA 1
ATOM 1232 C C . LYS A 1 158 ? 1.434 9.732 2.353 1.00 90.81 158 LYS A C 1
ATOM 1234 O O . LYS A 1 158 ? 2.515 9.317 1.958 1.00 90.81 158 LYS A O 1
ATOM 1239 N N . CYS A 1 159 ? 1.174 9.938 3.641 1.00 91.06 159 CYS A N 1
ATOM 1240 C CA . CYS A 1 159 ? 2.187 9.734 4.672 1.00 91.06 159 CYS A CA 1
ATOM 1241 C C . CYS A 1 159 ? 2.610 8.267 4.788 1.00 91.06 159 CYS A C 1
ATOM 1243 O O . CYS A 1 159 ? 3.799 7.987 4.861 1.00 91.06 159 CYS A O 1
ATOM 1245 N N . PHE A 1 160 ? 1.666 7.323 4.751 1.00 93.56 160 PHE A N 1
ATOM 1246 C CA . PHE A 1 160 ? 2.005 5.902 4.826 1.00 93.56 160 PHE A CA 1
ATOM 1247 C C . PHE A 1 160 ? 2.702 5.376 3.572 1.00 93.56 160 PHE A C 1
ATOM 1249 O O . PHE A 1 160 ? 3.478 4.438 3.701 1.00 93.56 160 PHE A O 1
ATOM 1256 N N . LEU A 1 161 ? 2.452 5.958 2.395 1.00 92.56 161 LEU A N 1
ATOM 1257 C CA . LEU A 1 161 ? 3.198 5.650 1.172 1.00 92.56 161 LEU A CA 1
ATOM 1258 C C . LEU A 1 161 ? 4.623 6.206 1.217 1.00 92.56 161 LEU A C 1
ATOM 1260 O O . LEU A 1 161 ? 5.538 5.516 0.796 1.00 92.56 161 LEU A O 1
ATOM 1264 N N . LEU A 1 162 ? 4.826 7.405 1.773 1.00 89.44 162 LEU A N 1
ATOM 1265 C CA . LEU A 1 162 ? 6.165 7.984 1.958 1.00 89.44 162 LEU A CA 1
ATOM 1266 C C . LEU A 1 162 ? 7.043 7.189 2.941 1.00 89.44 162 LEU A C 1
ATOM 1268 O O . LEU A 1 162 ? 8.259 7.324 2.914 1.00 89.44 162 LEU A O 1
ATOM 1272 N N . GLU A 1 163 ? 6.446 6.389 3.828 1.00 85.44 163 GLU A N 1
ATOM 1273 C CA . GLU A 1 163 ? 7.181 5.485 4.725 1.00 85.44 163 GLU A CA 1
ATOM 1274 C C . GLU A 1 163 ? 7.643 4.174 4.051 1.00 85.44 163 GLU A C 1
ATOM 1276 O O . GLU A 1 163 ? 8.299 3.367 4.720 1.00 85.44 163 GLU A O 1
ATOM 1281 N N . ARG A 1 164 ? 7.235 3.902 2.804 1.00 80.75 164 ARG A N 1
ATOM 1282 C CA . ARG A 1 164 ? 7.523 2.641 2.101 1.00 80.75 164 ARG A CA 1
ATOM 1283 C C . ARG A 1 164 ? 8.774 2.722 1.245 1.00 80.75 164 ARG A C 1
ATOM 1285 O O . ARG A 1 164 ? 9.013 3.784 0.636 1.00 80.75 164 ARG A O 1
#

Sequence (164 aa):
MLAKSVRGLADEAHREEAAAIVAAEKQSLDALAGLLGRAVDTVKIRIHGDYRLEQLLFTGKDFVIVDFEGDPRRTLGERRLMRCALRDVAGMFYSFYAAGEEGVRRHAAAHPEEARRLDGWAWTWAEAASRAFFGAYATAMGDAPVLPPRRDRLLLLKCFLLER

Secondary structure (DSSP, 8-state):
-HHHHHTT-S-HHHHHHHHHHHHHHHHHHHHHHHHHSS------B---SS--GGGEEE-SSSEEE--TT--TTS-HHHHTS-B-THHHHHHHHHHHHHHHHHHHHHHHHH-GGGGGGGTTHHHHHHHHHHHHHHHHHHHHHTT-TTS--HHHHHHHHHHHHHT-

Organism: NCBI:txid309171